Protein AF-A0A2V5N9P9-F1 (afdb_monomer)

Radius of gyration: 15.68 Å; Cα contacts (8 Å, |Δi|>4): 211; chains: 1; bounding box: 38×35×38 Å

Foldseek 3Di:
DVVVQVVLVVLVVCLVVVNDDWDWDWDQLVVLLVVLCVVCVVLCVVLVEAEEEAEAAPPRIDTGRSVLSSLLSNLVVVVLSLQAGRHWYWYWYWYAPDPRDIDIDIDTPGPDDDPVCPVPLLPFQDDPDPVSCVVRHDRSRSSVSSVSD

Solvent-accessible surface area (backbone atoms only — not comparable to full-atom values): 8528 Å² total; per-residue (Å²): 122,70,70,59,58,54,50,54,52,50,47,52,54,26,54,78,65,73,62,64,81,80,64,69,41,86,38,53,51,65,58,39,51,49,56,25,45,60,78,41,44,65,64,32,56,76,36,50,44,47,76,46,81,47,76,64,28,84,69,41,66,43,82,37,32,67,69,58,53,26,50,36,47,27,40,53,52,48,48,40,56,71,50,27,54,70,64,26,45,36,38,40,36,31,33,56,89,46,90,101,38,71,45,77,45,81,46,58,61,36,83,74,75,61,77,94,42,64,86,42,58,47,36,71,58,40,67,77,64,71,75,56,53,80,74,68,66,81,71,31,44,56,50,24,53,46,72,75,108

Mean predicted aligned error: 5.65 Å

pLDDT: mean 87.49, std 14.18, range [38.56, 98.5]

Secondary structure (DSSP, 8-state):
-HHHHHHHHHHHHHHHTT-PPP--EEEEHHHHHHHHHHHTHHHHHHTT-EEEEEE--S--EEEE-HHHHHHHHHHHHHHHHHHSPTT-EEEEEEEEEETTEEEEEEEE-SS---GGGTTTTTSTT--S-HHHHHHH---S-HHHHHHH-

Nearest PDB structures (foldseek):
  4q20-assembly1_B  TM=9.303E-01  e=1.434E-10  Caulobacter vibrioides CB15
  4q20-assembly1_A  TM=9.189E-01  e=1.127E-10  Caulobacter vibrioides CB15
  3a0w-assembly1_A  TM=9.069E-01  e=3.058E-08  Thermotoga maritima
  3a0z-assembly2_B  TM=9.069E-01  e=1.653E-07  Thermotoga maritima
  3a0z-assembly1_A  TM=8.650E-01  e=5.934E-08  Thermotoga maritima

Sequence (149 aa):
MEARLIDDLLDVTRIAKGKLQLSFETVCVHEILHRAYEICREDIAAKSLEVEFRLRAADSYVEGDPARLQQVFWNLIKNGVKFTPEKGRTIIETLNPAPERILIRITDTGIGIEPEKIDKIFNAFEQGQISITRRFGGLGLGLAISQAL

Structure (mmCIF, N/CA/C/O backbone):
data_AF-A0A2V5N9P9-F1
#
_entry.id   AF-A0A2V5N9P9-F1
#
loop_
_atom_site.group_PDB
_atom_site.id
_atom_site.type_symbol
_atom_site.label_atom_id
_atom_site.label_alt_id
_atom_site.label_comp_id
_atom_site.label_asym_id
_atom_site.label_entity_id
_atom_site.label_seq_id
_atom_site.pdbx_PDB_ins_code
_atom_site.Cartn_x
_atom_site.Cartn_y
_atom_site.Cartn_z
_atom_site.occupancy
_atom_site.B_iso_or_equiv
_atom_site.auth_seq_id
_atom_site.auth_comp_id
_atom_site.auth_asym_id
_atom_site.auth_atom_id
_atom_site.pdbx_PDB_model_num
ATOM 1 N N . MET A 1 1 ? 1.073 18.151 -8.510 1.00 46.19 1 MET A N 1
ATOM 2 C CA . MET A 1 1 ? 2.243 17.488 -7.887 1.00 46.19 1 MET A CA 1
ATOM 3 C C . MET A 1 1 ? 2.789 18.277 -6.690 1.00 46.19 1 MET A C 1
ATOM 5 O O . MET A 1 1 ? 3.138 17.645 -5.705 1.00 46.19 1 MET A O 1
ATOM 9 N N . GLU A 1 2 ? 2.796 19.618 -6.718 1.00 38.56 2 GLU A N 1
ATOM 10 C CA . GLU A 1 2 ? 3.328 20.469 -5.628 1.00 38.56 2 GLU A CA 1
ATOM 11 C C . GLU A 1 2 ? 2.515 20.457 -4.317 1.00 38.56 2 GLU A C 1
ATOM 13 O O . GLU A 1 2 ? 3.115 20.421 -3.249 1.00 38.56 2 GLU A O 1
ATOM 18 N N . ALA A 1 3 ? 1.176 20.393 -4.364 1.00 57.25 3 ALA A N 1
ATOM 19 C CA . ALA A 1 3 ? 0.343 20.406 -3.147 1.00 57.25 3 ALA A CA 1
ATOM 20 C C . ALA A 1 3 ? 0.604 19.209 -2.206 1.00 57.25 3 ALA A C 1
ATOM 22 O O . ALA A 1 3 ? 0.680 19.365 -0.994 1.00 57.25 3 ALA A O 1
ATOM 23 N N . ARG A 1 4 ? 0.849 18.019 -2.771 1.00 63.62 4 ARG A N 1
ATOM 24 C CA . ARG A 1 4 ? 1.029 16.777 -1.999 1.00 63.62 4 ARG A CA 1
ATOM 25 C C . ARG A 1 4 ? 2.362 16.701 -1.252 1.00 63.62 4 ARG A C 1
ATOM 27 O O . ARG A 1 4 ? 2.441 16.057 -0.219 1.00 63.62 4 ARG A O 1
ATOM 34 N N . LEU A 1 5 ? 3.401 17.368 -1.761 1.00 64.12 5 LEU A N 1
ATOM 35 C CA . LEU A 1 5 ? 4.695 17.467 -1.074 1.00 64.12 5 LEU A CA 1
ATOM 36 C C . LEU A 1 5 ? 4.577 18.296 0.208 1.00 64.12 5 LEU A C 1
ATOM 38 O O . LEU A 1 5 ? 5.231 17.994 1.204 1.00 64.12 5 LEU A O 1
ATOM 42 N N . ILE A 1 6 ? 3.734 19.329 0.173 1.00 71.62 6 ILE A N 1
ATOM 43 C CA . ILE A 1 6 ? 3.418 20.149 1.341 1.00 71.62 6 ILE A CA 1
ATOM 44 C C . ILE A 1 6 ? 2.606 19.317 2.337 1.00 71.62 6 ILE A C 1
ATOM 46 O O . ILE A 1 6 ? 2.950 19.304 3.516 1.00 71.62 6 ILE A O 1
ATOM 50 N N . ASP A 1 7 ? 1.598 18.577 1.868 1.00 76.38 7 ASP A N 1
ATOM 51 C CA . ASP A 1 7 ? 0.782 17.708 2.724 1.00 76.38 7 ASP A CA 1
ATOM 52 C C . ASP A 1 7 ? 1.615 16.616 3.412 1.00 76.38 7 ASP A C 1
ATOM 54 O O . ASP A 1 7 ? 1.541 16.479 4.631 1.00 76.38 7 ASP A O 1
ATOM 58 N N . ASP A 1 8 ? 2.485 15.913 2.677 1.00 77.75 8 ASP A N 1
ATOM 59 C CA . ASP A 1 8 ? 3.367 14.885 3.246 1.00 77.75 8 ASP A CA 1
ATOM 60 C C . ASP A 1 8 ? 4.321 15.480 4.302 1.00 77.75 8 ASP A C 1
ATOM 62 O O . ASP A 1 8 ? 4.557 14.885 5.355 1.00 77.75 8 ASP A O 1
ATOM 66 N N . LEU A 1 9 ? 4.851 16.687 4.068 1.00 76.81 9 LEU A N 1
ATOM 67 C CA . LEU A 1 9 ? 5.713 17.376 5.034 1.00 76.81 9 LEU A CA 1
ATOM 68 C C . LEU A 1 9 ? 4.939 17.826 6.288 1.00 76.81 9 LEU A C 1
ATOM 70 O O . LEU A 1 9 ? 5.451 17.741 7.414 1.00 76.81 9 LEU A O 1
ATOM 74 N N . LEU A 1 10 ? 3.703 18.299 6.110 1.00 80.88 10 LEU A N 1
ATOM 75 C CA . LEU A 1 10 ? 2.807 18.652 7.210 1.00 80.88 10 LEU A CA 1
ATOM 76 C C . LEU A 1 10 ? 2.428 17.420 8.031 1.00 80.88 10 LEU A C 1
ATOM 78 O O . LEU A 1 10 ? 2.419 17.500 9.260 1.00 80.88 10 LEU A O 1
ATOM 82 N N . AS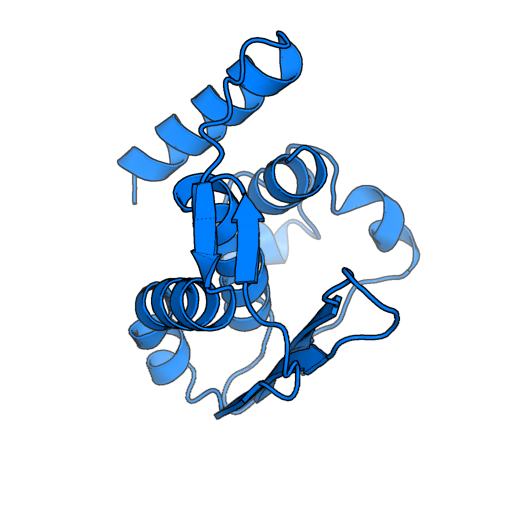P A 1 11 ? 2.165 16.289 7.381 1.00 81.50 11 ASP A N 1
ATOM 83 C CA . ASP A 1 11 ? 1.857 15.026 8.045 1.00 81.50 11 ASP A CA 1
ATOM 84 C C . ASP A 1 11 ? 3.039 14.532 8.875 1.00 81.50 11 ASP A C 1
ATOM 86 O O . ASP A 1 11 ? 2.870 14.297 10.070 1.00 81.50 11 ASP A O 1
ATOM 90 N N . VAL A 1 12 ? 4.254 14.501 8.316 1.00 81.00 12 VAL A N 1
ATOM 91 C CA . VAL A 1 12 ? 5.472 14.156 9.075 1.00 81.00 12 VAL A CA 1
ATOM 92 C C . VAL A 1 12 ? 5.639 15.066 10.294 1.00 81.00 12 VAL A C 1
ATOM 94 O O . VAL A 1 12 ? 5.927 14.596 11.395 1.00 81.00 12 VAL A O 1
ATOM 97 N N . THR A 1 13 ? 5.397 16.370 10.137 1.00 81.75 13 THR A N 1
ATOM 98 C CA . THR A 1 13 ? 5.492 17.333 11.244 1.00 81.75 13 THR A CA 1
ATOM 99 C C . THR A 1 13 ? 4.431 17.087 12.320 1.00 81.75 13 THR A C 1
ATOM 101 O O . THR A 1 13 ? 4.717 17.224 13.512 1.00 81.75 13 THR A O 1
ATOM 104 N N . ARG A 1 14 ? 3.196 16.757 11.926 1.00 86.88 14 ARG A N 1
ATOM 105 C CA . ARG A 1 14 ? 2.093 16.458 12.852 1.00 86.88 14 ARG A CA 1
ATOM 106 C C . ARG A 1 14 ? 2.343 15.155 13.599 1.00 86.88 14 ARG A C 1
ATOM 108 O O . ARG A 1 14 ? 2.185 15.144 14.816 1.00 86.88 14 ARG A O 1
ATOM 115 N N . ILE A 1 15 ? 2.790 14.116 12.900 1.00 85.19 15 ILE A N 1
ATOM 116 C CA . ILE A 1 15 ? 3.155 12.814 13.466 1.00 85.19 15 ILE A CA 1
ATOM 117 C C . ILE A 1 15 ? 4.289 12.981 14.482 1.00 85.19 15 ILE A C 1
ATOM 119 O O . ILE A 1 15 ? 4.120 12.630 15.646 1.00 85.19 15 ILE A O 1
ATOM 123 N N . ALA A 1 16 ? 5.397 13.626 14.097 1.00 80.31 16 ALA A N 1
ATOM 124 C CA . ALA A 1 16 ? 6.552 13.831 14.976 1.00 80.31 16 ALA A CA 1
ATOM 125 C C . ALA A 1 16 ? 6.222 14.638 16.245 1.00 80.31 16 ALA A C 1
ATOM 127 O O . ALA A 1 16 ? 6.893 14.502 17.265 1.00 80.31 16 ALA A O 1
ATOM 128 N N . LYS A 1 17 ? 5.189 15.488 16.195 1.00 86.94 17 LYS A N 1
ATOM 129 C CA . LYS A 1 17 ? 4.720 16.283 17.340 1.00 86.94 17 LYS A CA 1
ATOM 130 C C . LYS A 1 17 ? 3.572 15.626 18.115 1.00 86.94 17 LYS A C 1
ATOM 132 O O . LYS A 1 17 ? 3.056 16.264 19.030 1.00 86.94 17 LYS A O 1
ATOM 137 N N . GLY A 1 18 ? 3.125 14.425 17.733 1.00 83.12 18 GLY A N 1
ATOM 138 C CA . GLY A 1 18 ? 1.951 13.768 18.323 1.00 83.12 18 GLY A CA 1
ATOM 139 C C . GLY A 1 18 ? 0.648 14.554 18.130 1.00 83.12 18 GLY A C 1
ATOM 140 O O . GLY A 1 18 ? -0.269 14.453 18.935 1.00 83.12 18 GLY A O 1
ATOM 141 N N . LYS A 1 19 ? 0.580 15.400 17.096 1.00 86.56 19 LYS A N 1
ATOM 142 C CA . LYS A 1 19 ? -0.561 16.280 16.787 1.00 86.56 19 LYS A CA 1
ATOM 143 C C . LYS A 1 19 ? -1.431 15.755 15.652 1.00 86.56 19 LYS A C 1
ATOM 145 O O . LYS A 1 19 ? -2.313 16.474 15.183 1.00 86.56 19 LYS A O 1
ATOM 150 N N . LEU A 1 20 ? -1.154 14.550 15.161 1.00 86.56 20 LEU A N 1
ATOM 151 C CA . LEU A 1 20 ? -2.018 13.920 14.182 1.00 86.56 20 LEU A CA 1
ATOM 152 C C . LEU A 1 20 ? -3.312 13.495 14.881 1.00 86.56 20 LEU A C 1
ATOM 154 O O . LEU A 1 20 ? -3.288 12.680 15.797 1.00 86.56 20 LEU A O 1
ATOM 158 N N . GLN A 1 21 ? -4.428 14.075 14.455 1.00 86.94 21 GLN A N 1
ATOM 159 C CA . GLN A 1 21 ? -5.757 13.633 14.859 1.00 86.94 21 GLN A CA 1
ATOM 160 C C . GLN A 1 21 ? -6.306 12.725 13.764 1.00 86.94 21 GLN A C 1
ATOM 162 O O . GLN A 1 21 ? -6.272 13.096 12.590 1.00 86.94 21 GLN A O 1
ATOM 167 N N . LEU A 1 22 ? -6.772 11.547 14.167 1.00 91.19 22 LEU A N 1
ATOM 168 C CA . LEU A 1 22 ? -7.426 10.580 13.295 1.00 91.19 22 LEU A CA 1
ATOM 169 C C . LEU A 1 22 ? -8.937 10.701 13.463 1.00 91.19 22 LEU A C 1
ATOM 171 O O . LEU A 1 22 ? -9.430 10.816 14.588 1.00 91.19 22 LEU A O 1
ATOM 175 N N . SER A 1 23 ? -9.656 10.668 12.348 1.00 92.62 23 SER A N 1
ATOM 176 C CA . SER A 1 23 ? -11.115 10.658 12.327 1.00 92.62 23 SER A CA 1
ATOM 177 C C . SER A 1 23 ? -11.600 9.255 11.998 1.00 92.62 23 SER A C 1
ATOM 179 O O . SER A 1 23 ? -11.719 8.905 10.829 1.00 92.62 23 SER A O 1
ATOM 181 N N . PHE A 1 24 ? -11.848 8.448 13.026 1.00 95.31 24 PHE A N 1
ATOM 182 C CA . PHE A 1 24 ? -12.306 7.073 12.852 1.00 95.31 24 PHE A CA 1
ATOM 183 C C . PHE A 1 24 ? -13.778 7.011 12.449 1.00 95.31 24 PHE A C 1
ATOM 185 O O . PHE A 1 24 ? -14.630 7.637 13.079 1.00 95.31 24 PHE A O 1
ATOM 192 N N . GLU A 1 25 ? -14.061 6.210 11.430 1.00 97.00 25 GLU A N 1
ATOM 193 C CA . GLU A 1 25 ? -15.403 5.785 11.052 1.00 97.00 25 GLU A CA 1
ATOM 194 C C . GLU A 1 25 ? -15.371 4.349 10.515 1.00 97.00 25 GLU A C 1
ATOM 196 O O . GLU A 1 25 ? -14.304 3.801 10.216 1.00 97.00 25 GLU A O 1
ATOM 201 N N . THR A 1 26 ? -16.543 3.733 10.384 1.00 97.44 26 THR A N 1
ATOM 202 C CA . THR A 1 26 ? -16.676 2.419 9.757 1.00 97.44 26 THR A CA 1
ATOM 203 C C . THR A 1 26 ? -16.445 2.543 8.252 1.00 97.44 26 THR A C 1
ATOM 205 O O . THR A 1 26 ? -17.254 3.136 7.536 1.00 97.44 26 THR A O 1
ATOM 208 N N . VAL A 1 27 ? -15.362 1.953 7.746 1.00 97.00 27 VAL A N 1
ATOM 209 C CA . VAL A 1 27 ? -14.949 2.068 6.341 1.00 97.00 27 VAL A CA 1
ATOM 210 C C . VAL A 1 27 ? -14.840 0.721 5.648 1.00 97.00 27 VAL A C 1
ATOM 212 O O . VAL A 1 27 ? -14.308 -0.235 6.204 1.00 97.00 27 VAL A O 1
ATOM 215 N N . CYS A 1 28 ? -15.267 0.657 4.385 1.00 97.75 28 CYS A N 1
ATOM 216 C CA . CYS A 1 28 ? -15.020 -0.499 3.527 1.00 97.75 28 CYS 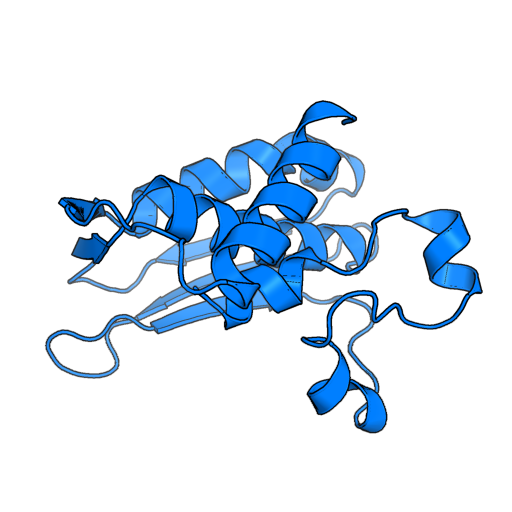A CA 1
ATOM 217 C C . CYS A 1 28 ? -13.612 -0.419 2.916 1.00 97.75 28 CYS A C 1
ATOM 219 O O . CYS A 1 28 ? -13.346 0.392 2.025 1.00 97.75 28 CYS A O 1
ATOM 221 N N . VAL A 1 29 ? -12.701 -1.294 3.347 1.00 97.69 29 VAL A N 1
ATOM 222 C CA . VAL A 1 29 ? -11.303 -1.319 2.878 1.00 97.69 29 VAL A CA 1
ATOM 223 C C . VAL A 1 29 ? -11.209 -1.568 1.372 1.00 97.69 29 VAL A C 1
ATOM 225 O O . VAL A 1 29 ? -10.337 -1.010 0.706 1.00 97.69 29 VAL A O 1
ATOM 228 N N . HIS A 1 30 ? -12.112 -2.377 0.812 1.00 98.25 30 HIS A N 1
ATOM 229 C CA . HIS A 1 30 ? -12.137 -2.662 -0.627 1.00 98.25 30 HIS A CA 1
ATOM 230 C C . HIS A 1 30 ? -12.391 -1.393 -1.449 1.00 98.25 30 HIS A C 1
ATOM 232 O O . HIS A 1 30 ? -11.710 -1.171 -2.449 1.00 98.25 30 HIS A O 1
ATOM 238 N N . GLU A 1 31 ? -13.296 -0.519 -1.002 1.00 98.00 31 GLU A N 1
ATOM 239 C CA . GLU A 1 31 ? -13.551 0.761 -1.672 1.00 98.00 31 GLU A CA 1
ATOM 240 C C . GLU A 1 31 ? -12.336 1.687 -1.615 1.00 98.00 31 GLU A C 1
ATOM 242 O O . GLU A 1 31 ? -11.980 2.308 -2.617 1.00 98.00 31 GLU A O 1
ATOM 247 N N . ILE A 1 32 ? -11.666 1.762 -0.462 1.00 97.88 32 ILE A N 1
ATOM 248 C CA . ILE A 1 32 ? -10.470 2.596 -0.301 1.00 97.88 32 ILE A CA 1
ATOM 249 C C . ILE A 1 32 ? -9.330 2.084 -1.195 1.00 97.88 32 ILE A C 1
ATOM 251 O O . ILE A 1 32 ? -8.654 2.888 -1.840 1.00 97.88 32 ILE A O 1
ATOM 255 N N . LEU A 1 33 ? -9.142 0.763 -1.298 1.00 98.19 33 LEU A N 1
ATOM 256 C CA . LEU A 1 33 ? -8.166 0.158 -2.212 1.00 98.19 33 LEU A CA 1
ATOM 257 C C . LEU A 1 33 ? -8.455 0.517 -3.674 1.00 98.19 33 LEU A C 1
ATOM 259 O O . LEU A 1 33 ? -7.532 0.884 -4.402 1.00 98.19 33 LEU A O 1
ATOM 263 N N . HIS A 1 34 ? -9.722 0.473 -4.095 1.00 97.94 34 HIS A N 1
ATOM 264 C CA . HIS A 1 34 ? -10.114 0.902 -5.437 1.00 97.94 34 HIS A CA 1
ATOM 265 C C . HIS A 1 34 ? -9.840 2.391 -5.668 1.00 97.94 34 HIS A C 1
ATOM 267 O O . HIS A 1 34 ? -9.232 2.741 -6.677 1.00 97.94 34 HIS A O 1
ATOM 273 N N . ARG A 1 35 ? -10.196 3.272 -4.725 1.00 97.00 35 ARG A N 1
ATOM 274 C CA . ARG A 1 35 ? -9.896 4.713 -4.832 1.00 97.00 35 ARG A CA 1
ATOM 275 C C . ARG A 1 35 ? -8.394 4.976 -4.942 1.00 97.00 35 ARG A C 1
ATOM 277 O O . ARG A 1 35 ? -7.972 5.781 -5.766 1.00 97.00 35 ARG A O 1
ATOM 284 N N . ALA A 1 36 ? -7.583 4.285 -4.143 1.00 96.06 36 ALA A N 1
ATOM 285 C CA . ALA A 1 36 ? -6.129 4.393 -4.200 1.00 96.06 36 ALA A CA 1
ATOM 286 C C . ALA A 1 36 ? -5.560 3.922 -5.550 1.00 96.06 36 ALA A C 1
ATOM 288 O O . ALA A 1 36 ? -4.672 4.575 -6.100 1.00 96.06 36 ALA A O 1
ATOM 289 N N . TYR A 1 37 ? -6.096 2.830 -6.100 1.00 96.56 37 TYR A N 1
ATOM 290 C CA . TYR A 1 37 ? -5.747 2.333 -7.431 1.00 96.56 37 TYR A CA 1
ATOM 291 C C . TYR A 1 37 ? -6.113 3.320 -8.544 1.00 96.56 37 TYR A C 1
ATOM 293 O O . TYR A 1 37 ? -5.275 3.583 -9.406 1.00 96.56 37 TYR A O 1
ATOM 301 N N . GLU A 1 38 ? -7.311 3.910 -8.510 1.00 96.44 38 GLU A N 1
ATOM 302 C CA . GLU A 1 38 ? -7.765 4.857 -9.538 1.00 96.44 38 GLU A CA 1
ATOM 303 C C . GLU A 1 38 ? -6.828 6.068 -9.661 1.00 96.44 38 GLU A C 1
ATOM 305 O O . GLU A 1 38 ? -6.535 6.517 -10.767 1.00 96.44 38 GLU A O 1
ATOM 310 N N . ILE A 1 39 ? -6.259 6.539 -8.546 1.00 93.25 39 ILE A N 1
ATOM 311 C CA . ILE A 1 39 ? -5.264 7.627 -8.540 1.00 93.25 39 ILE A CA 1
ATOM 312 C C . ILE A 1 39 ? -3.991 7.250 -9.323 1.00 93.25 39 ILE A C 1
ATOM 314 O O . ILE A 1 39 ? -3.305 8.128 -9.840 1.00 93.25 39 ILE A O 1
ATOM 318 N N . CYS A 1 40 ? -3.652 5.962 -9.400 1.00 93.12 40 CYS A N 1
ATOM 319 C CA . CYS A 1 40 ? -2.464 5.448 -10.087 1.00 93.12 40 CYS A CA 1
ATOM 320 C C . CYS A 1 40 ? -2.760 4.906 -11.494 1.00 93.12 40 CYS A C 1
ATOM 322 O O . CYS A 1 40 ? -1.845 4.424 -12.163 1.00 93.12 40 CYS A O 1
ATOM 324 N N . ARG A 1 41 ? -4.016 4.958 -11.952 1.00 94.94 41 ARG A N 1
ATOM 325 C CA . ARG A 1 41 ? -4.471 4.262 -13.162 1.00 94.94 41 ARG A CA 1
ATOM 326 C C . ARG A 1 41 ? -3.750 4.713 -14.433 1.00 94.94 41 ARG A C 1
ATOM 328 O O . ARG A 1 41 ? -3.418 3.875 -15.268 1.00 94.94 41 ARG A O 1
ATOM 335 N N . GLU A 1 42 ? -3.467 6.007 -14.562 1.00 94.62 42 GLU A N 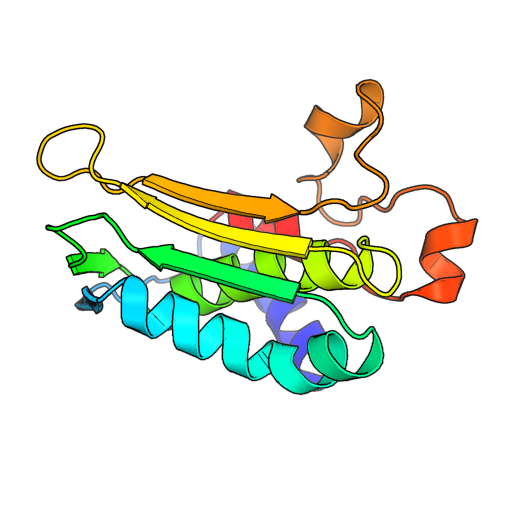1
ATOM 336 C CA . GLU A 1 42 ? -2.725 6.552 -15.708 1.00 94.62 42 GLU A CA 1
ATOM 337 C C . GLU A 1 42 ? -1.275 6.049 -15.743 1.00 94.62 42 GLU A C 1
ATOM 339 O O . GLU A 1 42 ? -0.819 5.572 -16.781 1.00 94.62 42 GLU A O 1
ATOM 344 N N . ASP A 1 43 ? -0.576 6.061 -14.603 1.00 92.62 43 ASP A N 1
ATOM 345 C CA . ASP A 1 43 ? 0.804 5.565 -14.490 1.00 92.62 43 ASP A CA 1
ATOM 346 C C . ASP A 1 43 ? 0.890 4.050 -14.764 1.00 92.62 43 ASP A C 1
ATOM 348 O O . ASP A 1 43 ? 1.821 3.569 -15.415 1.00 92.62 43 ASP A O 1
ATOM 352 N N . ILE A 1 44 ? -0.107 3.294 -14.288 1.00 96.12 44 ILE A N 1
ATOM 353 C CA . ILE A 1 44 ? -0.266 1.853 -14.535 1.00 96.12 44 ILE A CA 1
ATOM 354 C C . ILE A 1 44 ? -0.424 1.586 -16.033 1.00 96.12 44 ILE A C 1
ATOM 356 O O . ILE A 1 44 ? 0.282 0.740 -16.587 1.00 96.12 44 ILE A O 1
ATOM 360 N N . ALA A 1 45 ? -1.313 2.331 -16.697 1.00 96.31 45 ALA A N 1
ATOM 361 C CA . ALA A 1 45 ? -1.557 2.205 -18.129 1.00 96.31 45 ALA A CA 1
ATOM 362 C C . ALA A 1 45 ? -0.324 2.602 -18.954 1.00 96.31 45 ALA A C 1
ATOM 364 O O . ALA A 1 45 ? 0.045 1.886 -19.885 1.00 96.31 45 ALA A O 1
ATOM 365 N N . ALA A 1 46 ? 0.362 3.685 -18.577 1.00 95.62 46 ALA A N 1
ATOM 366 C CA . ALA A 1 46 ? 1.570 4.157 -19.251 1.00 95.62 46 ALA A CA 1
ATOM 367 C C . ALA A 1 46 ? 2.690 3.104 -19.254 1.00 95.62 46 ALA A C 1
ATOM 369 O O . ALA A 1 46 ? 3.409 2.967 -20.241 1.00 95.62 46 ALA A O 1
ATOM 370 N N . LYS A 1 47 ? 2.808 2.318 -18.177 1.00 95.19 47 LYS A N 1
ATOM 371 C CA . LYS A 1 47 ? 3.757 1.198 -18.076 1.00 95.19 47 LYS A CA 1
ATOM 372 C C . LYS A 1 47 ? 3.200 -0.146 -18.559 1.00 95.19 47 LYS A C 1
ATOM 374 O O . LYS A 1 47 ? 3.908 -1.152 -18.498 1.00 95.19 47 LYS A O 1
ATOM 379 N N . SER A 1 48 ? 1.951 -0.187 -19.029 1.00 96.81 48 SER A N 1
ATOM 380 C CA . SER A 1 48 ? 1.248 -1.427 -19.392 1.00 96.81 48 SER A CA 1
ATOM 381 C C . SER A 1 48 ? 1.306 -2.486 -18.282 1.00 96.81 48 SER A C 1
ATOM 383 O O . SER A 1 48 ? 1.535 -3.660 -18.563 1.00 96.81 48 SER A O 1
ATOM 385 N N . LEU A 1 49 ? 1.177 -2.071 -17.018 1.00 97.44 49 LEU A N 1
ATOM 386 C CA . LEU A 1 49 ? 1.211 -3.002 -15.890 1.00 97.44 49 LEU A CA 1
ATOM 387 C C . LEU A 1 49 ? -0.113 -3.754 -15.776 1.00 97.44 49 LEU A C 1
ATOM 389 O O . LEU A 1 49 ? -1.189 -3.159 -15.859 1.00 97.44 49 LEU A O 1
ATOM 393 N N . GLU A 1 50 ? -0.032 -5.051 -15.507 1.00 97.50 50 GLU A N 1
ATOM 394 C CA . GLU A 1 50 ? -1.196 -5.845 -15.131 1.00 97.50 50 GLU A CA 1
ATOM 395 C C . GLU A 1 50 ? -1.500 -5.644 -13.646 1.00 97.50 50 GLU A C 1
ATOM 397 O O . GLU A 1 50 ? -0.633 -5.850 -12.795 1.00 97.50 50 GLU A O 1
ATOM 402 N N . VAL A 1 51 ? -2.738 -5.278 -13.310 1.00 97.06 51 VAL A N 1
ATOM 403 C CA . VAL A 1 51 ? -3.179 -5.192 -11.913 1.00 97.06 51 VAL A CA 1
ATOM 404 C C . VAL A 1 51 ? -4.333 -6.146 -11.674 1.00 97.06 51 VAL A C 1
ATOM 406 O O . VAL A 1 51 ? -5.355 -6.081 -12.351 1.00 97.06 51 VAL A O 1
ATOM 409 N N . GLU A 1 52 ? -4.166 -7.029 -10.694 1.00 97.88 52 GLU A N 1
ATOM 410 C CA . GLU A 1 52 ? -5.182 -7.996 -10.291 1.00 97.88 52 GLU A CA 1
ATOM 411 C C . GLU A 1 52 ? -5.664 -7.709 -8.869 1.00 97.88 52 GLU A C 1
ATOM 413 O O . GLU A 1 52 ? -4.867 -7.601 -7.937 1.00 97.88 52 GLU A O 1
ATOM 418 N N . PHE A 1 53 ? -6.983 -7.663 -8.696 1.00 98.06 53 PHE A N 1
ATOM 419 C CA . PHE A 1 53 ? -7.627 -7.604 -7.391 1.00 98.06 53 PHE A CA 1
ATOM 420 C C . PHE A 1 53 ? -8.091 -8.999 -6.960 1.00 98.06 53 PHE A C 1
ATOM 422 O O . PHE A 1 53 ? -8.896 -9.638 -7.635 1.00 98.06 53 PHE A O 1
ATOM 429 N N . ARG A 1 54 ? -7.621 -9.457 -5.798 1.00 98.00 54 ARG A N 1
ATOM 430 C CA . ARG A 1 54 ? -8.060 -10.689 -5.124 1.00 98.00 54 ARG A CA 1
ATOM 431 C C . ARG A 1 54 ? -8.612 -10.349 -3.747 1.00 98.00 54 ARG A C 1
ATOM 433 O O . ARG A 1 54 ? -8.021 -10.665 -2.713 1.00 98.00 54 ARG A O 1
ATOM 440 N N . LEU A 1 55 ? -9.744 -9.662 -3.742 1.00 97.38 55 LEU A N 1
ATOM 441 C CA . LEU A 1 55 ? -10.366 -9.149 -2.527 1.00 97.38 55 LEU A CA 1
ATOM 442 C C . LEU A 1 55 ? -11.203 -10.241 -1.842 1.00 97.38 55 LEU A C 1
ATOM 444 O O . LEU A 1 55 ? -12.416 -10.296 -2.000 1.00 97.38 55 LEU A O 1
ATOM 448 N N . ARG A 1 56 ? -10.535 -11.167 -1.144 1.00 97.19 56 ARG A N 1
ATOM 449 C CA . ARG A 1 56 ? -11.155 -12.371 -0.558 1.00 97.19 56 ARG A CA 1
ATOM 450 C C . ARG A 1 56 ? -11.545 -12.212 0.913 1.00 97.19 56 ARG A C 1
ATOM 452 O O . ARG A 1 56 ? -12.085 -13.156 1.483 1.00 97.19 56 ARG A O 1
ATOM 459 N N . ALA A 1 57 ? -11.255 -11.072 1.539 1.00 96.69 57 ALA A N 1
ATOM 460 C CA . ALA A 1 57 ? -11.752 -10.785 2.881 1.00 96.69 57 ALA A CA 1
ATOM 461 C C . ALA A 1 57 ? -13.278 -10.620 2.839 1.00 96.69 57 ALA A C 1
ATOM 463 O O . ALA A 1 57 ? -13.769 -9.749 2.122 1.00 96.69 57 ALA A O 1
ATOM 464 N N . ALA A 1 58 ? -13.999 -11.454 3.588 1.00 93.81 58 ALA A N 1
ATOM 465 C CA . ALA A 1 58 ? -15.448 -11.360 3.736 1.00 93.81 58 ALA A CA 1
ATOM 466 C C . ALA A 1 58 ? -15.827 -10.193 4.659 1.00 93.81 58 ALA A C 1
ATOM 468 O O . ALA A 1 58 ? -16.702 -9.402 4.320 1.00 93.81 58 ALA A O 1
ATOM 469 N N . ASP A 1 59 ? -15.100 -10.041 5.770 1.00 94.75 59 ASP A N 1
ATOM 470 C CA . ASP A 1 59 ? -15.199 -8.870 6.638 1.00 94.75 59 ASP A CA 1
ATOM 471 C C . ASP A 1 59 ? -14.233 -7.801 6.124 1.00 94.75 59 ASP A C 1
ATOM 473 O O . ASP A 1 59 ? -13.037 -7.802 6.434 1.00 94.75 59 ASP A O 1
ATOM 477 N N . SER A 1 60 ? -14.753 -6.924 5.264 1.00 96.25 60 SER A N 1
ATOM 478 C CA . SER A 1 60 ? -14.005 -5.834 4.628 1.00 96.25 60 SER A CA 1
ATOM 479 C C . SER A 1 60 ? -14.148 -4.488 5.338 1.00 96.25 60 SER A C 1
ATOM 481 O O . SER A 1 60 ? -13.501 -3.524 4.922 1.00 96.25 60 SER A O 1
ATOM 483 N N . TYR A 1 61 ? -14.992 -4.409 6.369 1.00 96.75 61 TYR A N 1
ATOM 484 C CA . TYR A 1 61 ? -15.235 -3.188 7.128 1.00 96.75 61 TYR A CA 1
ATOM 485 C C . TYR A 1 61 ? -14.317 -3.103 8.345 1.00 96.75 61 TYR A C 1
ATOM 487 O O . TYR A 1 61 ? -14.157 -4.078 9.077 1.00 96.75 61 TYR A O 1
ATOM 495 N N . VAL A 1 62 ? -13.717 -1.933 8.557 1.00 95.81 62 VAL A N 1
ATOM 496 C CA . VAL A 1 62 ? -12.863 -1.640 9.716 1.00 95.81 62 VAL A CA 1
ATOM 497 C C . VAL A 1 62 ? -13.210 -0.276 10.296 1.00 95.81 62 VAL A C 1
ATOM 499 O O . VAL A 1 62 ? -13.698 0.589 9.576 1.00 95.81 62 VAL A O 1
ATOM 502 N N . GLU A 1 63 ? -12.904 -0.063 11.571 1.00 96.62 63 GLU A N 1
ATOM 503 C CA . GLU A 1 63 ? -12.866 1.281 12.150 1.00 96.62 63 GLU A CA 1
ATOM 504 C C . GLU A 1 63 ? -11.538 1.940 11.761 1.00 96.62 63 GLU A C 1
ATOM 506 O O . GLU A 1 63 ? -10.465 1.460 12.136 1.00 96.62 63 GLU A O 1
ATOM 511 N N . GLY A 1 64 ? -11.581 3.023 10.989 1.00 95.31 64 GLY A N 1
ATOM 512 C CA . GLY A 1 64 ? -10.373 3.676 10.491 1.00 95.31 64 GLY A CA 1
ATOM 513 C C . GLY A 1 64 ? -10.617 5.084 9.973 1.00 95.31 64 GLY A C 1
ATOM 514 O O . GLY A 1 64 ? -11.753 5.481 9.741 1.00 95.31 64 GLY A O 1
ATOM 515 N N . ASP A 1 65 ? -9.536 5.837 9.774 1.00 96.25 65 ASP A N 1
ATOM 516 C CA . ASP A 1 65 ? -9.594 7.120 9.072 1.00 96.25 65 ASP A CA 1
ATOM 517 C C . ASP A 1 65 ? -9.488 6.875 7.553 1.00 96.25 65 AS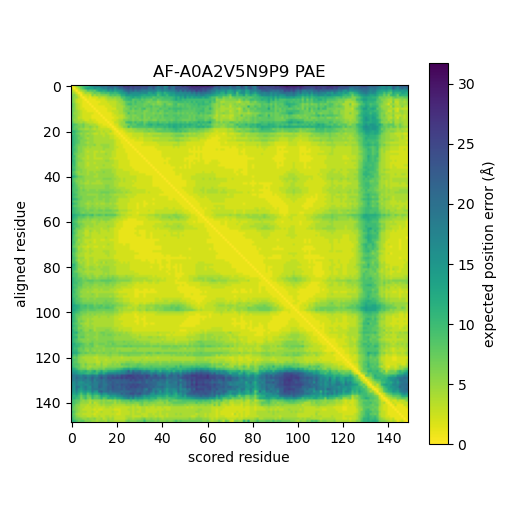P A C 1
ATOM 519 O O . ASP A 1 65 ? -8.439 6.417 7.077 1.00 96.25 65 ASP A O 1
ATOM 523 N N . PRO A 1 66 ? -10.540 7.163 6.762 1.00 95.56 66 PRO A N 1
ATOM 524 C CA . PRO A 1 66 ? -10.563 6.844 5.339 1.00 95.56 66 PRO A CA 1
ATOM 525 C C . PRO A 1 66 ? -9.479 7.571 4.550 1.00 95.56 66 PRO A C 1
ATOM 527 O O . PRO A 1 66 ? -8.909 7.005 3.614 1.00 95.56 66 PRO A O 1
ATOM 530 N N . ALA A 1 67 ? -9.181 8.823 4.909 1.00 91.56 67 ALA A N 1
ATOM 531 C CA . ALA A 1 67 ? -8.180 9.617 4.212 1.00 91.56 67 ALA A CA 1
ATOM 532 C C . ALA A 1 67 ? -6.777 9.052 4.463 1.00 91.56 67 ALA A C 1
ATOM 534 O O . ALA A 1 67 ? -5.976 8.945 3.530 1.00 91.56 67 ALA A O 1
ATOM 535 N N . ARG A 1 68 ? -6.500 8.630 5.703 1.00 93.81 68 ARG A N 1
ATOM 536 C CA . ARG A 1 68 ? -5.217 8.020 6.084 1.00 93.81 68 ARG A CA 1
ATOM 537 C C . ARG A 1 68 ? -5.032 6.633 5.493 1.00 93.81 68 ARG A C 1
ATOM 539 O O . ARG A 1 68 ? -3.980 6.362 4.921 1.00 93.81 68 ARG A O 1
ATOM 546 N N . LEU A 1 69 ? -6.066 5.798 5.508 1.00 96.44 69 LEU A N 1
ATOM 547 C CA . LEU A 1 69 ? -6.029 4.498 4.836 1.00 96.44 69 LEU A CA 1
ATOM 548 C C . LEU A 1 69 ? -5.817 4.651 3.323 1.00 96.44 69 LEU A C 1
ATOM 550 O O . LEU A 1 69 ? -4.983 3.955 2.742 1.00 96.44 69 LEU A O 1
ATOM 554 N N . GLN A 1 70 ? -6.494 5.612 2.683 1.00 95.06 70 GLN A N 1
ATOM 555 C CA . GLN A 1 70 ? -6.274 5.903 1.265 1.00 95.06 70 GLN A CA 1
ATOM 556 C C . GLN A 1 70 ? -4.833 6.349 0.998 1.00 95.06 70 GLN A C 1
ATOM 558 O O . GLN A 1 70 ? -4.248 5.926 0.004 1.00 95.06 70 GLN A O 1
ATOM 563 N N . GLN A 1 71 ? -4.252 7.178 1.871 1.00 91.31 71 GLN A N 1
ATOM 564 C CA . GLN A 1 71 ? -2.860 7.623 1.766 1.00 91.31 71 GLN A CA 1
ATOM 565 C C . GLN A 1 71 ? -1.882 6.445 1.858 1.00 91.31 71 GLN A C 1
ATOM 567 O O . GLN A 1 71 ? -0.997 6.337 1.008 1.00 91.31 71 GLN A O 1
ATOM 572 N N . VAL A 1 72 ? -2.073 5.539 2.824 1.00 95.06 72 VAL A N 1
ATOM 573 C CA . VAL A 1 72 ? -1.268 4.315 2.977 1.00 95.06 72 VAL A CA 1
ATOM 574 C C . VAL A 1 72 ? -1.336 3.468 1.706 1.00 95.06 72 VAL A C 1
ATOM 576 O O . VAL A 1 72 ? -0.307 3.178 1.095 1.00 95.06 72 VAL A O 1
ATOM 579 N N . PHE A 1 73 ? -2.538 3.105 1.254 1.00 96.56 73 PHE A N 1
ATOM 580 C CA . PHE A 1 73 ? -2.690 2.235 0.085 1.00 96.56 73 PHE A CA 1
ATOM 581 C C . PHE A 1 73 ? -2.175 2.890 -1.191 1.00 96.56 73 PHE A C 1
ATOM 583 O O . PHE A 1 73 ? -1.493 2.241 -1.981 1.00 96.56 73 PHE A O 1
ATOM 590 N N . TRP A 1 74 ? -2.428 4.184 -1.372 1.00 93.69 74 TRP A N 1
ATOM 591 C CA . TRP A 1 74 ? -1.895 4.933 -2.501 1.00 93.69 74 TRP A CA 1
ATOM 592 C C . TRP A 1 74 ? -0.363 4.944 -2.498 1.00 93.69 74 TRP A C 1
ATOM 594 O O . TRP A 1 74 ? 0.235 4.693 -3.541 1.00 93.69 74 TRP A O 1
ATOM 604 N N . ASN A 1 75 ? 0.284 5.169 -1.350 1.00 91.75 75 ASN A N 1
ATOM 605 C CA . ASN A 1 75 ? 1.744 5.142 -1.242 1.00 91.75 75 ASN A CA 1
ATOM 606 C C . ASN A 1 75 ? 2.322 3.777 -1.628 1.00 91.75 75 ASN A C 1
ATOM 608 O O . ASN A 1 75 ? 3.293 3.707 -2.385 1.00 91.75 75 ASN A O 1
ATOM 612 N N . LEU A 1 76 ? 1.711 2.694 -1.142 1.00 95.06 76 LEU A N 1
ATOM 613 C CA . LEU A 1 76 ? 2.145 1.333 -1.449 1.00 95.06 76 LEU A CA 1
ATOM 614 C C . LEU A 1 76 ? 1.943 0.992 -2.933 1.00 95.06 76 LEU A C 1
ATOM 616 O O . LEU A 1 76 ? 2.890 0.558 -3.589 1.00 95.06 76 LEU A O 1
ATOM 620 N N . ILE A 1 77 ? 0.755 1.254 -3.491 1.00 95.44 77 ILE A N 1
ATOM 621 C CA . ILE A 1 77 ? 0.450 1.004 -4.910 1.00 95.44 77 ILE A CA 1
ATOM 622 C C . ILE A 1 77 ? 1.371 1.837 -5.802 1.00 95.44 77 ILE A C 1
ATOM 624 O O . ILE A 1 77 ? 1.985 1.306 -6.725 1.00 95.44 77 ILE A O 1
ATOM 628 N N . LYS A 1 78 ? 1.533 3.130 -5.507 1.00 92.62 78 LYS A N 1
ATOM 629 C CA . LYS A 1 78 ? 2.404 4.025 -6.273 1.00 92.62 78 LYS A CA 1
ATOM 630 C C . LYS A 1 78 ? 3.857 3.558 -6.257 1.00 92.62 78 LYS A C 1
ATOM 632 O O . LYS A 1 78 ? 4.523 3.649 -7.285 1.00 92.62 78 LYS A O 1
ATOM 637 N N . ASN A 1 79 ? 4.354 3.053 -5.128 1.00 92.19 79 ASN A N 1
ATOM 638 C CA . ASN A 1 79 ? 5.692 2.467 -5.061 1.00 92.19 79 ASN A CA 1
ATOM 639 C C . ASN A 1 79 ? 5.796 1.213 -5.934 1.00 92.19 79 ASN A C 1
ATOM 641 O O . ASN A 1 79 ? 6.727 1.130 -6.735 1.00 92.19 79 ASN A O 1
ATOM 645 N N . GLY A 1 80 ? 4.818 0.306 -5.860 1.00 93.31 80 GLY A N 1
ATOM 646 C CA . GLY A 1 80 ? 4.745 -0.858 -6.747 1.00 93.31 80 GLY A CA 1
ATOM 647 C C . GLY A 1 80 ? 4.805 -0.445 -8.220 1.00 93.31 80 GLY A C 1
ATOM 648 O O . GLY A 1 80 ? 5.674 -0.897 -8.960 1.00 93.31 80 GLY A O 1
ATOM 649 N N . VAL A 1 81 ? 3.983 0.522 -8.636 1.00 92.81 81 VAL A N 1
ATOM 650 C CA . VAL A 1 81 ? 3.979 1.058 -10.010 1.00 92.81 81 VAL A CA 1
ATOM 651 C C . VAL A 1 81 ? 5.317 1.694 -10.378 1.00 92.81 81 VAL A C 1
ATOM 653 O O . VAL A 1 81 ? 5.847 1.448 -11.460 1.00 92.81 81 VAL A O 1
ATOM 656 N N . LYS A 1 82 ? 5.900 2.505 -9.490 1.00 90.19 82 LYS A N 1
ATOM 657 C CA . LYS A 1 82 ? 7.175 3.204 -9.708 1.00 90.19 82 LYS A CA 1
ATOM 658 C C . LYS A 1 82 ? 8.322 2.226 -9.956 1.00 90.19 82 LYS A C 1
ATOM 660 O O . LYS A 1 82 ? 9.086 2.437 -10.901 1.00 90.19 82 LYS A O 1
ATOM 665 N N . PHE A 1 83 ? 8.417 1.169 -9.153 1.00 91.62 83 PHE A N 1
ATOM 666 C CA . PHE A 1 83 ? 9.541 0.230 -9.154 1.00 91.62 83 PHE A CA 1
ATOM 667 C C . PHE A 1 83 ? 9.300 -1.046 -9.969 1.00 91.62 83 PHE A C 1
ATOM 669 O O . PHE A 1 83 ? 10.240 -1.815 -10.177 1.00 91.62 83 PHE A O 1
ATOM 676 N N . THR A 1 84 ? 8.093 -1.230 -10.510 1.00 95.25 84 THR A N 1
ATOM 677 C CA . THR A 1 84 ? 7.806 -2.288 -11.483 1.00 95.25 84 THR A CA 1
ATOM 678 C C . THR A 1 84 ? 8.210 -1.865 -12.902 1.00 95.25 84 THR A C 1
ATOM 680 O O . THR A 1 84 ? 7.841 -0.765 -13.343 1.00 95.25 84 THR A O 1
ATOM 683 N N . PRO A 1 85 ? 9.002 -2.686 -13.623 1.00 94.56 85 PRO A N 1
ATOM 684 C CA . PRO A 1 85 ? 9.270 -2.499 -15.049 1.00 94.56 85 PRO A CA 1
ATOM 685 C C . PRO A 1 85 ? 8.000 -2.580 -15.903 1.00 94.56 85 PRO A C 1
ATOM 687 O O . PRO A 1 85 ? 6.984 -3.113 -15.468 1.00 94.56 85 PRO A O 1
ATOM 690 N N . GLU A 1 86 ? 8.058 -2.079 -17.136 1.00 95.56 86 GLU A N 1
ATOM 691 C CA . GLU A 1 86 ? 6.933 -2.179 -18.075 1.00 95.56 86 GLU A CA 1
ATOM 692 C C . GLU A 1 86 ? 6.480 -3.631 -18.273 1.00 95.56 86 GLU A C 1
ATOM 694 O O . GLU A 1 86 ? 7.306 -4.545 -18.286 1.00 95.56 86 GLU A O 1
ATOM 699 N N . LYS A 1 87 ? 5.168 -3.836 -18.447 1.00 95.31 87 LYS A N 1
ATOM 700 C CA . LYS A 1 87 ? 4.535 -5.167 -18.575 1.00 95.31 87 LYS A CA 1
ATOM 701 C C . LYS A 1 87 ? 4.708 -6.084 -17.357 1.00 95.31 87 LYS A C 1
ATOM 703 O O . LYS A 1 87 ? 4.461 -7.284 -17.453 1.00 95.31 87 LYS A O 1
ATOM 708 N N . GLY A 1 88 ? 5.147 -5.546 -16.220 1.00 96.88 88 GLY A N 1
ATOM 709 C CA . GLY A 1 88 ? 5.113 -6.257 -14.948 1.00 96.88 88 GLY A CA 1
ATOM 710 C C . GLY A 1 88 ? 3.700 -6.343 -14.369 1.00 96.88 88 GLY A C 1
ATOM 711 O O . GLY A 1 88 ? 2.718 -5.936 -14.995 1.00 96.88 88 GLY A O 1
ATOM 712 N N . ARG A 1 89 ? 3.600 -6.864 -13.146 1.00 97.25 89 ARG A N 1
ATOM 713 C CA . ARG A 1 89 ? 2.323 -7.142 -12.489 1.00 97.25 89 ARG A CA 1
ATOM 714 C C . ARG A 1 89 ? 2.292 -6.645 -11.051 1.00 97.25 89 ARG A C 1
ATOM 716 O O . ARG A 1 89 ? 3.291 -6.710 -10.339 1.00 97.25 89 ARG A O 1
ATOM 723 N N . THR A 1 90 ? 1.113 -6.221 -10.611 1.00 97.31 90 THR A N 1
ATOM 724 C CA . THR A 1 90 ? 0.789 -5.947 -9.211 1.00 97.31 90 THR A CA 1
ATOM 725 C C . THR A 1 90 ? -0.475 -6.707 -8.813 1.00 97.31 90 THR A C 1
ATOM 727 O O . THR A 1 90 ? -1.464 -6.725 -9.540 1.00 97.31 90 THR A O 1
ATOM 730 N N . ILE A 1 91 ? -0.455 -7.357 -7.655 1.00 98.31 91 ILE A N 1
ATOM 731 C CA . ILE A 1 91 ? -1.584 -8.097 -7.092 1.00 98.31 91 ILE A CA 1
ATOM 732 C C . ILE A 1 91 ? -1.970 -7.419 -5.780 1.00 98.31 91 ILE A C 1
ATOM 734 O O . ILE A 1 91 ? -1.123 -7.240 -4.905 1.00 98.31 91 ILE A O 1
ATOM 738 N N . ILE A 1 92 ? -3.242 -7.050 -5.650 1.00 98.31 92 ILE A N 1
ATOM 739 C CA . ILE A 1 92 ? -3.824 -6.470 -4.439 1.00 98.31 92 ILE A CA 1
ATOM 740 C C . ILE A 1 92 ? -4.760 -7.511 -3.835 1.00 98.31 92 ILE A C 1
ATOM 742 O O . ILE A 1 92 ? -5.787 -7.855 -4.419 1.00 98.31 92 ILE A O 1
ATOM 746 N N . GLU A 1 93 ? -4.401 -8.035 -2.670 1.00 98.38 93 GLU A N 1
ATOM 747 C CA . GLU A 1 93 ? -5.115 -9.118 -2.002 1.00 98.38 93 GLU A CA 1
ATOM 748 C C . GLU A 1 93 ? -5.653 -8.665 -0.647 1.00 98.38 93 GLU A C 1
ATOM 750 O O . GLU A 1 93 ? -4.986 -7.937 0.091 1.00 98.38 93 GLU A O 1
ATOM 755 N N . THR A 1 94 ? -6.838 -9.156 -0.290 1.00 98.50 94 THR A N 1
ATOM 756 C CA . THR A 1 94 ? -7.350 -9.064 1.081 1.00 98.50 94 THR A CA 1
ATOM 757 C C . THR A 1 94 ? -7.765 -10.435 1.582 1.00 98.50 94 THR A C 1
ATOM 759 O O . THR A 1 94 ? -8.259 -11.264 0.817 1.00 98.50 94 THR A O 1
ATOM 762 N N . LEU A 1 95 ? -7.545 -10.687 2.869 1.00 98.00 95 LEU A N 1
ATOM 763 C CA . LEU A 1 95 ? -7.981 -11.900 3.556 1.00 98.00 95 LEU A CA 1
ATOM 764 C C . LEU A 1 95 ? -8.245 -11.610 5.036 1.00 98.00 95 LEU A C 1
ATOM 766 O O . LEU A 1 95 ? -7.637 -10.701 5.595 1.00 98.00 95 LEU A O 1
ATOM 770 N N . ASN A 1 96 ? -9.116 -12.387 5.677 1.00 97.38 96 ASN A N 1
ATOM 771 C CA . ASN A 1 96 ? -9.320 -12.330 7.126 1.00 97.38 96 ASN A CA 1
ATOM 772 C C . ASN A 1 96 ? -8.520 -13.468 7.786 1.00 97.38 96 ASN A C 1
ATOM 774 O O . ASN A 1 96 ? -8.973 -14.611 7.755 1.00 97.38 96 ASN A O 1
ATOM 778 N N . PRO A 1 97 ? -7.307 -13.219 8.329 1.00 95.38 97 PRO A N 1
ATOM 779 C CA . PRO A 1 97 ? -6.472 -14.286 8.895 1.00 95.38 97 PRO A CA 1
ATOM 780 C C . PRO A 1 97 ? -6.958 -14.760 10.273 1.00 95.38 97 PRO A C 1
ATOM 782 O O . PRO A 1 97 ? -6.537 -15.810 10.749 1.00 95.38 97 PRO A O 1
ATOM 785 N N . ALA A 1 98 ? -7.800 -13.961 10.926 1.00 94.94 98 ALA A N 1
ATOM 786 C CA . ALA A 1 98 ? -8.411 -14.207 12.223 1.00 94.94 98 ALA A CA 1
ATOM 787 C C . ALA A 1 98 ? -9.702 -13.366 12.326 1.00 94.94 98 ALA A C 1
ATOM 789 O O . ALA A 1 98 ? -9.857 -12.424 11.539 1.00 94.94 98 ALA A O 1
ATOM 790 N N . PRO A 1 99 ? -10.600 -13.658 13.285 1.00 91.31 99 PRO A N 1
ATOM 791 C CA . PRO A 1 99 ? -11.752 -12.804 13.570 1.00 91.31 99 PRO A CA 1
ATOM 792 C C . PRO A 1 99 ? -11.329 -11.354 13.817 1.00 91.31 99 PRO A C 1
ATOM 794 O O . PRO A 1 99 ? -10.285 -11.116 14.429 1.00 91.31 99 PRO A O 1
ATOM 797 N N . GLU A 1 100 ? -12.123 -10.408 13.312 1.00 89.06 100 GLU A N 1
ATOM 798 C CA . GLU A 1 100 ? -11.905 -8.957 13.466 1.00 89.06 100 GLU A CA 1
ATOM 799 C C . GLU A 1 100 ? -10.556 -8.449 12.927 1.00 89.06 100 GLU A C 1
ATOM 801 O O . GLU A 1 100 ? -10.126 -7.334 13.217 1.00 89.06 100 GLU A O 1
ATOM 806 N N . ARG A 1 101 ? -9.860 -9.256 12.118 1.00 94.00 101 ARG A N 1
ATOM 807 C CA . ARG A 1 101 ? -8.626 -8.852 11.451 1.00 94.00 101 ARG A CA 1
ATOM 808 C C . ARG A 1 101 ? -8.797 -8.924 9.952 1.00 94.00 101 ARG A C 1
ATOM 810 O O . ARG A 1 101 ? -9.296 -9.907 9.405 1.00 94.00 101 ARG A O 1
ATOM 817 N N . ILE A 1 102 ? -8.279 -7.907 9.283 1.00 96.75 102 ILE A N 1
ATOM 818 C CA . ILE A 1 102 ? -8.068 -7.908 7.845 1.00 96.75 102 ILE A CA 1
ATOM 819 C C . ILE A 1 102 ? -6.572 -7.799 7.575 1.00 96.75 102 ILE A C 1
ATOM 821 O O . ILE A 1 102 ? -5.861 -7.004 8.185 1.00 96.75 102 ILE A O 1
ATOM 825 N N . LEU A 1 103 ? -6.086 -8.633 6.667 1.00 97.56 103 LEU A N 1
ATOM 826 C CA . LEU A 1 103 ? -4.759 -8.522 6.094 1.00 97.56 103 LEU A CA 1
ATOM 827 C C . LEU A 1 103 ? -4.911 -8.021 4.663 1.00 97.56 103 LEU A C 1
ATOM 829 O O . LEU A 1 103 ? -5.625 -8.623 3.861 1.00 97.56 103 LEU A O 1
ATOM 833 N N . ILE A 1 104 ? -4.198 -6.944 4.358 1.00 97.94 104 ILE A N 1
ATOM 834 C CA . ILE A 1 104 ? -4.061 -6.392 3.017 1.00 97.94 104 ILE A CA 1
ATOM 835 C C . ILE A 1 104 ? -2.645 -6.698 2.540 1.00 97.94 104 ILE A C 1
ATOM 837 O O . ILE A 1 104 ? -1.678 -6.467 3.267 1.00 97.94 104 ILE A O 1
ATOM 841 N N . ARG A 1 105 ? -2.512 -7.216 1.320 1.00 98.12 105 ARG A N 1
ATOM 842 C CA . ARG A 1 105 ? -1.220 -7.475 0.684 1.00 98.12 105 ARG A CA 1
ATOM 843 C C . ARG A 1 105 ? -1.180 -6.810 -0.682 1.00 98.12 105 ARG A C 1
ATOM 845 O O . ARG A 1 105 ? -2.082 -7.001 -1.488 1.00 98.12 105 ARG A O 1
ATOM 852 N N . ILE A 1 106 ? -0.113 -6.065 -0.941 1.00 97.62 106 ILE A N 1
ATOM 853 C CA . ILE A 1 106 ? 0.206 -5.529 -2.264 1.00 97.62 106 ILE A CA 1
ATOM 854 C C . ILE A 1 106 ? 1.523 -6.179 -2.671 1.00 97.62 106 ILE A C 1
ATOM 856 O O . ILE A 1 106 ? 2.518 -6.061 -1.960 1.00 97.62 106 ILE A O 1
ATOM 860 N N . THR A 1 107 ? 1.508 -6.926 -3.766 1.00 97.94 107 THR A N 1
ATOM 861 C CA . THR A 1 107 ? 2.674 -7.655 -4.270 1.00 97.94 107 THR A CA 1
ATOM 862 C C . THR A 1 107 ? 2.954 -7.216 -5.688 1.00 97.94 107 THR A C 1
ATOM 864 O O . THR A 1 107 ? 2.078 -7.320 -6.541 1.00 97.94 107 THR A O 1
ATOM 867 N N . ASP A 1 108 ? 4.168 -6.757 -5.950 1.00 96.94 108 ASP A N 1
ATOM 868 C CA . ASP A 1 108 ? 4.615 -6.364 -7.278 1.00 96.94 108 ASP A CA 1
ATOM 869 C C . ASP A 1 108 ? 5.747 -7.261 -7.795 1.00 96.94 108 ASP A C 1
ATOM 871 O O . ASP A 1 108 ? 6.414 -7.962 -7.035 1.00 96.94 108 ASP A O 1
ATOM 875 N N . THR A 1 109 ? 5.942 -7.261 -9.113 1.00 97.31 109 THR A N 1
ATOM 876 C CA . THR A 1 109 ? 7.061 -7.942 -9.783 1.00 97.31 109 THR A CA 1
ATOM 877 C C . THR A 1 109 ? 8.193 -6.965 -10.098 1.00 97.31 109 THR A C 1
ATOM 879 O O . THR A 1 109 ? 8.801 -7.038 -11.171 1.00 97.31 109 THR A O 1
ATOM 882 N N . GLY A 1 110 ? 8.404 -5.974 -9.234 1.00 94.56 110 GLY A N 1
ATOM 883 C CA . GLY A 1 110 ? 9.398 -4.944 -9.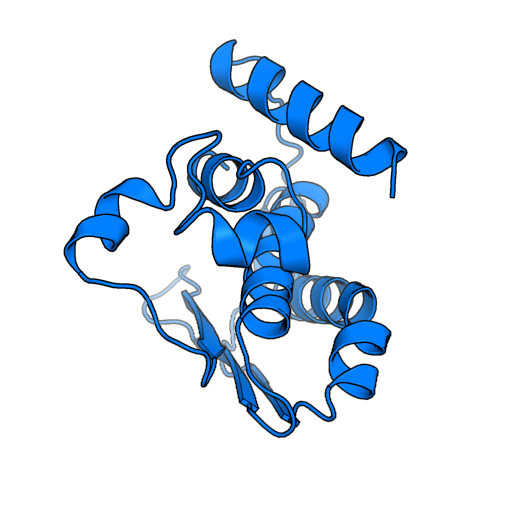442 1.00 94.56 110 GLY A CA 1
ATOM 884 C C . GLY A 1 110 ? 10.823 -5.410 -9.211 1.00 94.56 110 GLY A C 1
ATOM 885 O O . GLY A 1 110 ? 11.123 -6.594 -9.084 1.00 94.56 110 GLY A O 1
ATOM 886 N N . ILE A 1 111 ? 11.730 -4.438 -9.173 1.00 92.06 111 ILE A N 1
ATOM 887 C CA . ILE A 1 111 ? 13.174 -4.681 -9.039 1.00 92.06 111 ILE A CA 1
ATOM 888 C C . ILE A 1 111 ? 13.585 -5.303 -7.691 1.00 92.06 111 ILE A C 1
ATOM 890 O O . ILE A 1 111 ? 14.748 -5.659 -7.517 1.00 92.06 111 ILE A O 1
ATOM 894 N N . GLY A 1 112 ? 12.646 -5.434 -6.750 1.00 91.75 112 GLY A N 1
ATOM 895 C CA . GLY A 1 112 ? 12.907 -5.889 -5.391 1.00 91.75 112 GLY A CA 1
ATOM 896 C C . GLY A 1 112 ? 13.587 -4.825 -4.529 1.00 91.75 112 GLY A C 1
ATOM 897 O O . GLY A 1 112 ? 13.762 -3.672 -4.927 1.00 91.75 112 GLY A O 1
ATOM 898 N N . ILE A 1 113 ? 13.942 -5.222 -3.311 1.00 89.31 113 ILE A N 1
ATOM 899 C CA . ILE A 1 113 ? 14.633 -4.383 -2.330 1.00 89.31 113 ILE A CA 1
ATOM 900 C C . ILE A 1 113 ? 15.830 -5.185 -1.834 1.00 89.31 113 ILE A C 1
ATOM 902 O O . ILE A 1 113 ? 15.681 -6.356 -1.482 1.00 89.31 113 ILE A O 1
ATOM 906 N N . GLU A 1 114 ? 17.015 -4.578 -1.817 1.00 90.50 114 GLU A N 1
ATOM 907 C CA . GLU A 1 114 ? 18.192 -5.241 -1.265 1.00 90.50 114 GLU A CA 1
ATOM 908 C C . GLU A 1 114 ? 18.006 -5.492 0.245 1.00 90.50 114 GLU A C 1
ATOM 910 O O . GLU A 1 114 ? 17.501 -4.603 0.943 1.00 90.50 114 GLU A O 1
ATOM 915 N N . PRO A 1 115 ? 18.405 -6.666 0.775 1.00 89.31 115 PRO A N 1
ATOM 916 C CA . PRO A 1 115 ? 18.140 -7.042 2.165 1.00 89.31 115 PRO A CA 1
ATOM 917 C C . PRO A 1 115 ? 18.581 -5.994 3.193 1.00 89.31 115 PRO A C 1
ATOM 919 O O . PRO A 1 115 ? 17.864 -5.721 4.150 1.00 89.31 115 PRO A O 1
ATOM 922 N N . GLU A 1 116 ? 19.717 -5.334 2.962 1.00 88.38 116 GLU A N 1
ATOM 923 C CA . GLU A 1 116 ? 20.301 -4.338 3.869 1.00 88.38 116 GLU A CA 1
ATOM 924 C C . GLU A 1 116 ? 19.498 -3.028 3.938 1.00 88.38 116 GLU A C 1
ATOM 926 O O . GLU A 1 116 ? 19.764 -2.171 4.788 1.00 88.38 116 GLU A O 1
ATOM 931 N N . LYS A 1 117 ? 18.544 -2.840 3.019 1.00 85.88 117 LYS A N 1
ATOM 932 C CA . LYS A 1 117 ? 17.673 -1.664 2.962 1.00 85.88 117 LYS A CA 1
ATOM 933 C C . LYS A 1 117 ? 16.295 -1.915 3.556 1.00 85.88 117 LYS A C 1
ATOM 935 O O . LYS A 1 117 ? 15.623 -0.929 3.837 1.00 85.88 117 LYS A O 1
ATOM 940 N N . ILE A 1 118 ? 15.881 -3.167 3.775 1.00 87.12 118 ILE A N 1
ATOM 941 C CA . ILE A 1 118 ?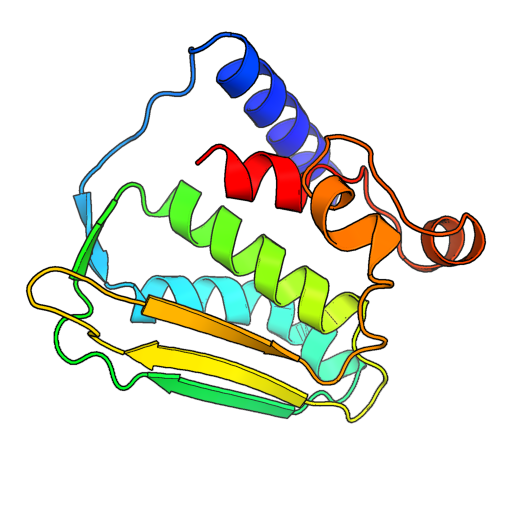 14.524 -3.515 4.241 1.00 87.12 118 ILE A CA 1
ATOM 942 C C . ILE A 1 118 ? 14.156 -2.753 5.517 1.00 87.12 118 ILE A C 1
ATOM 944 O O . ILE A 1 118 ? 13.088 -2.155 5.581 1.00 87.12 118 ILE A O 1
ATOM 948 N N . ASP A 1 119 ? 15.067 -2.681 6.485 1.00 85.75 119 ASP A N 1
ATOM 949 C CA . ASP A 1 119 ? 14.804 -1.979 7.748 1.00 85.75 119 ASP A CA 1
ATOM 950 C C . ASP A 1 119 ? 14.841 -0.450 7.606 1.00 85.75 119 ASP A C 1
ATOM 952 O O . ASP A 1 119 ? 14.356 0.278 8.468 1.00 85.75 119 ASP A O 1
ATOM 956 N N . LYS A 1 120 ? 15.422 0.059 6.515 1.00 86.31 120 LYS A N 1
ATOM 957 C CA . LYS A 1 120 ? 15.644 1.491 6.287 1.00 86.31 120 LYS A CA 1
ATOM 958 C C . LYS A 1 120 ? 14.591 2.132 5.399 1.00 86.31 120 LYS A C 1
ATOM 960 O O . LYS A 1 120 ? 14.422 3.341 5.485 1.00 86.31 120 LYS A O 1
ATOM 965 N N . ILE A 1 121 ? 13.862 1.369 4.577 1.00 88.19 121 ILE A N 1
ATOM 966 C CA . ILE A 1 121 ? 12.893 1.929 3.612 1.00 88.19 121 ILE A CA 1
ATOM 967 C C . ILE A 1 121 ? 11.767 2.744 4.266 1.00 88.19 121 ILE A C 1
ATOM 969 O O . ILE A 1 121 ? 11.101 3.519 3.583 1.00 88.19 121 ILE A O 1
ATOM 973 N N . PHE A 1 122 ? 11.549 2.566 5.569 1.00 89.12 122 PHE A N 1
ATOM 974 C CA . PHE A 1 122 ? 10.567 3.318 6.343 1.00 89.12 122 PHE A CA 1
ATOM 975 C C . PHE A 1 122 ? 11.147 4.565 7.028 1.00 89.12 122 PHE A C 1
ATOM 977 O O . PHE A 1 122 ? 10.397 5.352 7.597 1.00 89.12 122 PHE A O 1
ATOM 984 N N . ASN A 1 123 ? 12.459 4.796 6.955 1.00 85.31 123 ASN A N 1
ATOM 985 C CA . ASN A 1 123 ? 13.061 6.019 7.470 1.00 85.31 123 ASN A CA 1
ATOM 986 C C . ASN A 1 123 ? 12.694 7.204 6.571 1.00 85.31 123 ASN A C 1
ATOM 988 O O . ASN A 1 123 ? 12.761 7.133 5.342 1.00 85.31 123 ASN A O 1
ATOM 992 N N . ALA A 1 124 ? 12.333 8.327 7.191 1.00 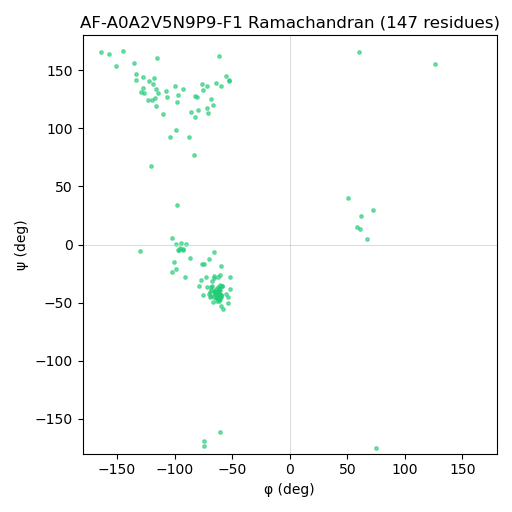81.25 124 ALA A N 1
ATOM 993 C CA . ALA A 1 124 ? 12.055 9.554 6.459 1.00 81.25 124 ALA A CA 1
ATOM 994 C C . ALA A 1 124 ? 13.292 10.003 5.669 1.00 81.25 124 ALA A C 1
ATOM 996 O O . ALA A 1 124 ? 14.404 10.011 6.193 1.00 81.25 124 ALA A O 1
ATOM 997 N N . PHE A 1 125 ? 13.070 10.416 4.421 1.00 79.06 125 PHE A N 1
ATOM 998 C CA . PHE A 1 125 ? 14.111 10.828 3.473 1.00 79.06 125 PHE A CA 1
ATOM 999 C C . PHE A 1 125 ? 15.047 9.711 3.009 1.00 79.06 125 PHE A C 1
ATOM 1001 O O . PHE A 1 125 ? 15.953 9.983 2.219 1.00 79.06 125 PHE A O 1
ATOM 1008 N N . GLU A 1 126 ? 14.802 8.459 3.408 1.00 77.44 126 GLU A N 1
ATOM 1009 C CA . GLU A 1 126 ? 15.538 7.334 2.851 1.00 77.44 126 GLU A CA 1
ATOM 1010 C C . GLU A 1 126 ? 15.148 7.159 1.383 1.00 77.44 126 GLU A C 1
ATOM 1012 O O . GLU A 1 126 ? 13.977 7.042 1.003 1.00 77.44 126 GLU A O 1
ATOM 1017 N N . GLN A 1 127 ? 16.161 7.164 0.529 1.00 65.94 127 GLN A N 1
ATOM 1018 C CA . GLN A 1 127 ? 16.031 6.907 -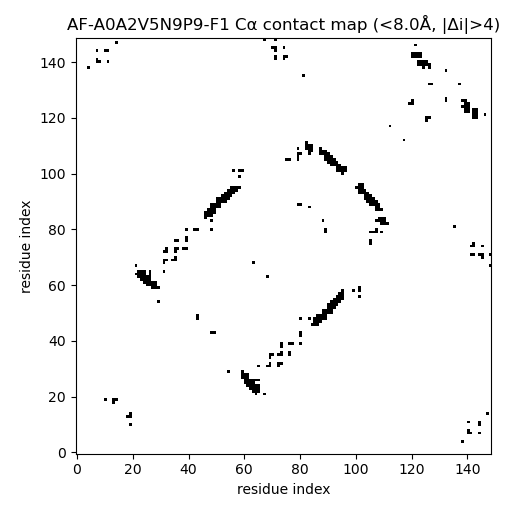0.893 1.00 65.94 127 GLN A CA 1
ATOM 1019 C C . GLN A 1 127 ? 17.128 5.925 -1.271 1.00 65.94 127 GLN A C 1
ATOM 1021 O O . GLN A 1 127 ? 18.240 6.013 -0.758 1.00 65.94 127 GLN A O 1
ATOM 1026 N N . GLY A 1 128 ? 16.818 4.974 -2.156 1.00 61.72 128 GLY A N 1
ATOM 1027 C CA . GLY A 1 128 ? 17.812 4.042 -2.692 1.00 61.72 128 GLY A CA 1
ATOM 1028 C C . GLY A 1 128 ? 18.945 4.748 -3.459 1.00 61.72 128 GLY A C 1
ATOM 1029 O O . GLY A 1 128 ? 19.178 5.945 -3.330 1.00 61.72 128 GLY A O 1
ATOM 1030 N N . GLN A 1 129 ? 19.678 4.014 -4.300 1.00 52.84 129 GLN A N 1
ATOM 1031 C CA . GLN A 1 129 ? 20.823 4.582 -5.025 1.00 52.84 129 GLN A CA 1
ATOM 1032 C C . GLN A 1 129 ? 20.471 5.864 -5.809 1.00 52.84 129 GLN A C 1
ATOM 1034 O O . GLN A 1 129 ? 19.431 5.959 -6.459 1.00 52.84 129 GLN A O 1
ATOM 1039 N N . ILE A 1 130 ? 21.412 6.815 -5.809 1.00 46.56 130 ILE A N 1
ATOM 1040 C CA . ILE A 1 130 ? 21.327 8.167 -6.398 1.00 46.56 130 ILE A CA 1
ATOM 1041 C C . ILE A 1 130 ? 20.865 8.163 -7.877 1.00 46.56 130 ILE A C 1
ATOM 1043 O O . ILE A 1 130 ? 20.233 9.115 -8.343 1.00 46.56 130 ILE A O 1
ATOM 1047 N N . SER A 1 131 ? 21.135 7.084 -8.622 1.00 46.53 131 SER A N 1
ATOM 1048 C CA . SER A 1 131 ? 20.704 6.893 -10.017 1.00 46.53 131 SER A CA 1
ATOM 1049 C C . SER A 1 131 ? 19.182 6.734 -10.175 1.00 46.53 131 SER A C 1
ATOM 1051 O O . SER A 1 131 ? 18.618 7.189 -11.170 1.00 46.53 131 SER A O 1
ATOM 1053 N N . ILE A 1 132 ? 18.501 6.153 -9.183 1.00 50.44 132 ILE A N 1
ATOM 1054 C CA . ILE A 1 132 ? 17.043 5.962 -9.148 1.00 50.44 132 ILE A CA 1
ATOM 1055 C C . ILE A 1 132 ? 16.345 7.274 -8.755 1.00 50.44 132 ILE A C 1
ATOM 1057 O O . ILE A 1 132 ? 15.296 7.615 -9.309 1.00 50.44 132 ILE A O 1
ATOM 1061 N N . THR A 1 133 ? 16.961 8.062 -7.870 1.00 48.06 133 THR A N 1
ATOM 1062 C CA . THR A 1 133 ? 16.441 9.356 -7.404 1.00 48.06 133 THR A CA 1
ATOM 1063 C C . THR A 1 133 ? 16.284 10.373 -8.535 1.00 48.06 133 THR A C 1
ATOM 1065 O O . THR A 1 133 ? 15.239 11.015 -8.639 1.00 48.06 133 THR A O 1
ATOM 1068 N N . ARG A 1 134 ? 17.275 10.475 -9.437 1.00 41.94 134 ARG A N 1
ATOM 1069 C CA . ARG A 1 134 ? 17.204 11.369 -10.611 1.00 41.94 134 ARG A CA 1
ATOM 1070 C C . ARG A 1 134 ? 16.132 10.968 -11.626 1.00 41.94 134 ARG A C 1
ATOM 1072 O O . ARG A 1 134 ? 15.659 11.831 -12.354 1.00 41.94 134 ARG A O 1
ATOM 1079 N N . ARG A 1 135 ? 15.772 9.681 -11.696 1.00 42.88 135 ARG A N 1
ATOM 1080 C CA . ARG A 1 135 ? 14.867 9.148 -12.725 1.00 42.88 135 ARG A CA 1
ATOM 1081 C C . ARG A 1 135 ? 13.395 9.168 -12.312 1.00 42.88 135 ARG A C 1
ATOM 1083 O O . ARG A 1 135 ? 12.547 9.266 -13.188 1.00 42.88 135 ARG A O 1
ATOM 1090 N N . PHE A 1 136 ? 13.084 9.081 -11.015 1.00 46.91 136 PHE A N 1
ATOM 1091 C CA . PHE A 1 136 ? 11.697 8.865 -10.582 1.00 46.91 136 PHE A CA 1
ATOM 1092 C C . PHE A 1 136 ? 11.156 9.821 -9.509 1.00 46.91 136 PHE A C 1
ATOM 1094 O O . PHE A 1 136 ? 9.967 9.739 -9.211 1.00 46.91 136 PHE A O 1
ATOM 1101 N N . GLY A 1 137 ? 11.976 10.713 -8.938 1.00 55.00 137 GLY A N 1
ATOM 1102 C CA . GLY A 1 137 ? 11.517 11.756 -8.009 1.00 55.00 137 GLY A CA 1
ATOM 1103 C C . GLY A 1 137 ? 10.836 11.258 -6.717 1.00 55.00 137 GLY A C 1
ATOM 1104 O O . GLY A 1 137 ? 10.466 10.090 -6.553 1.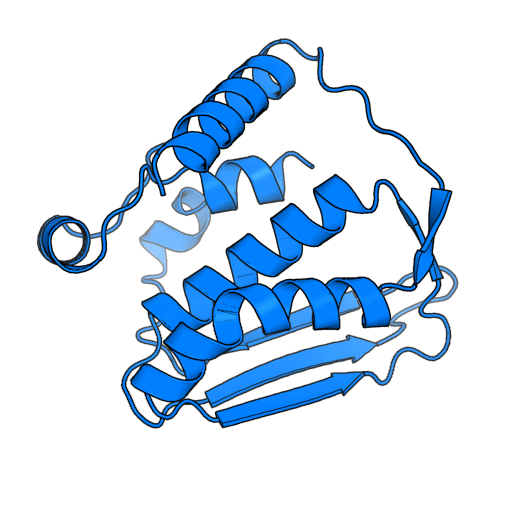00 55.00 137 GLY A O 1
ATOM 1105 N N . GLY A 1 138 ? 10.685 12.161 -5.751 1.00 67.75 138 GLY A N 1
ATOM 1106 C CA . GLY A 1 138 ? 10.062 11.910 -4.444 1.00 67.75 138 GLY A CA 1
ATOM 1107 C C . GLY A 1 138 ? 10.973 12.315 -3.289 1.00 67.75 138 GLY A C 1
ATOM 1108 O O . GLY A 1 138 ? 12.182 12.366 -3.466 1.00 67.75 138 GLY A O 1
ATOM 1109 N N . LEU A 1 139 ? 10.395 12.623 -2.124 1.00 68.44 139 LEU A N 1
ATOM 1110 C CA . LEU A 1 139 ? 11.137 13.022 -0.917 1.00 68.44 139 LEU A CA 1
ATOM 1111 C C . LEU A 1 139 ? 11.478 11.848 0.011 1.00 68.44 139 LEU A C 1
ATOM 1113 O O . LEU A 1 139 ? 12.184 12.053 0.983 1.00 68.44 139 LEU A O 1
ATOM 1117 N N . GLY A 1 140 ? 11.035 10.621 -0.286 1.00 77.56 140 GLY A N 1
ATOM 1118 C CA . GLY A 1 140 ? 11.270 9.465 0.596 1.00 77.56 140 GLY A CA 1
ATOM 1119 C C . GLY A 1 140 ? 10.431 9.505 1.878 1.00 77.56 140 GLY A C 1
ATOM 1120 O O . GLY A 1 140 ? 10.867 9.032 2.917 1.00 77.56 140 GLY A O 1
ATOM 1121 N N . LEU A 1 141 ? 9.244 10.120 1.829 1.00 81.75 141 LEU A N 1
ATOM 1122 C CA . LEU A 1 141 ? 8.366 10.270 2.998 1.00 81.75 141 LEU A CA 1
ATOM 1123 C C . LEU A 1 141 ? 7.196 9.278 3.018 1.00 81.75 141 LEU A C 1
ATOM 1125 O O . LEU A 1 141 ? 6.689 8.963 4.086 1.00 81.75 141 LEU A O 1
ATOM 1129 N N . GLY A 1 142 ? 6.780 8.752 1.861 1.00 84.88 142 GLY A N 1
ATOM 1130 C CA . GLY A 1 142 ? 5.543 7.971 1.749 1.00 84.88 142 GLY A CA 1
ATOM 1131 C C . GLY A 1 142 ? 5.509 6.714 2.625 1.00 84.88 142 GLY A C 1
ATOM 1132 O O . GLY A 1 142 ? 4.520 6.478 3.311 1.00 84.88 142 GLY A O 1
ATOM 1133 N N . LEU A 1 143 ? 6.587 5.922 2.654 1.00 88.75 143 LEU A N 1
ATOM 1134 C CA . LEU A 1 143 ? 6.651 4.724 3.506 1.00 88.75 143 LEU A CA 1
ATOM 1135 C C . LEU A 1 143 ? 6.780 5.072 4.993 1.00 88.75 143 LEU A C 1
ATOM 1137 O O . LEU A 1 143 ? 6.146 4.413 5.808 1.00 88.75 143 LEU A O 1
ATOM 1141 N N . ALA A 1 144 ? 7.515 6.134 5.333 1.00 86.62 144 ALA A N 1
ATOM 1142 C CA . ALA A 1 144 ? 7.631 6.621 6.708 1.00 86.62 144 ALA A CA 1
ATOM 1143 C C . ALA A 1 144 ? 6.274 7.069 7.273 1.00 86.62 144 ALA A C 1
ATOM 1145 O O . ALA A 1 144 ? 5.895 6.678 8.372 1.00 86.62 144 ALA A O 1
ATOM 1146 N N . ILE A 1 145 ? 5.506 7.835 6.489 1.00 85.31 145 ILE A N 1
ATOM 1147 C CA . ILE A 1 145 ? 4.136 8.228 6.848 1.00 85.31 145 ILE A CA 1
ATOM 1148 C C . ILE A 1 145 ? 3.256 6.983 6.968 1.00 85.31 145 ILE A C 1
ATOM 1150 O O . ILE A 1 145 ? 2.527 6.849 7.940 1.00 85.31 145 ILE A O 1
ATOM 1154 N N . SER A 1 146 ? 3.358 6.052 6.016 1.00 90.19 146 SER A N 1
ATOM 1155 C CA . SER A 1 146 ? 2.525 4.844 6.015 1.00 90.19 146 SER A CA 1
ATOM 1156 C C . SER A 1 146 ? 2.803 3.910 7.194 1.00 90.19 146 SER A C 1
ATOM 1158 O O . SER A 1 146 ? 1.905 3.188 7.596 1.00 90.19 146 SER A O 1
ATOM 1160 N N . GLN A 1 147 ? 4.026 3.902 7.733 1.00 90.00 147 GLN A N 1
ATOM 1161 C CA . GLN A 1 147 ? 4.379 3.121 8.922 1.00 90.00 147 GLN A CA 1
ATOM 1162 C C . GLN A 1 147 ? 3.882 3.772 10.220 1.00 90.00 147 GLN A C 1
ATOM 1164 O O . GLN A 1 147 ? 3.637 3.076 11.200 1.00 90.00 147 GLN A O 1
ATOM 1169 N N . ALA A 1 148 ? 3.799 5.102 10.248 1.00 86.12 148 ALA A N 1
ATOM 1170 C CA . ALA A 1 148 ? 3.443 5.858 11.443 1.00 86.12 148 ALA A CA 1
ATOM 1171 C C . ALA A 1 148 ? 1.927 6.045 11.643 1.00 86.12 148 ALA A C 1
ATOM 1173 O O . ALA A 1 148 ? 1.522 6.522 12.705 1.00 86.12 148 ALA A O 1
ATOM 1174 N N . LEU A 1 149 ? 1.125 5.725 10.622 1.00 85.38 149 LEU A N 1
ATOM 1175 C CA . LEU A 1 149 ? -0.342 5.694 10.647 1.00 85.38 149 LEU A CA 1
ATOM 1176 C C . LEU A 1 149 ? -0.845 4.323 11.105 1.00 85.38 149 LEU A C 1
ATOM 1178 O O . LEU A 1 149 ? -1.807 4.315 11.903 1.00 85.38 149 LEU A O 1
#